Protein AF-A0A7J2I4V9-F1 (afdb_monomer)

Radius of gyration: 21.45 Å; Cα contacts (8 Å, |Δi|>4): 112; chains: 1; bounding box: 43×49×50 Å

Secondary structure (DSSP, 8-state):
---HHHHHHHHHHHHHHHHHHHHH-HHHHHHHHHHTTTSGGG-SSGGG---TTS--PPPEEEEEBTEEEETT--EEE-SSTTTTTTTT-BT-HHHHHHHHHHHHTTTT--SS--TTHHHHHHHHHHHHT-S-----SSHHHHH-

pLDDT: mean 93.06, std 8.51, range [48.34, 98.5]

Mean predicted aligned error: 4.99 Å

Nearest PDB structures (foldseek):
  3k28-assembly2_D  TM=9.339E-01  e=4.693E-08  Bacillus anthracis str. 'Ames Ancestor'
  3k28-assembly1_A  TM=9.294E-01  e=1.257E-07  Bacillus anthracis str.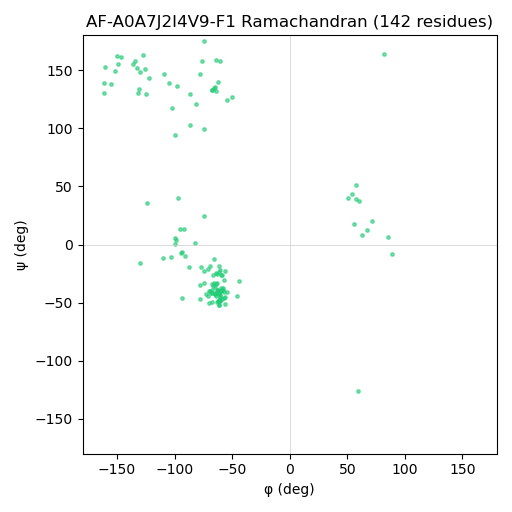 'Ames Ancestor'
  5i92-assembly3_F  TM=9.385E-01  e=4.098E-07  Pseudomonas aeruginosa PAO1
  3bs8-assembly1_A-2  TM=9.016E-01  e=3.366E-07  Bacillus subtilis
  6kfu-assembly1_A  TM=8.464E-01  e=3.351E-06  Bacillus subtilis

Sequence (144 aa):
MVGETFFEKLKTIEFEELKTFMERTKRSFEVHQKACKVSPMGVNSSIRFLPPHMLYPLYIDRAKGSRIWDADGNEYIDYQLGFGVLMAGHNHPKLVQALKERLDRGGMTYGADPADAYEVAEELAKRFRLDMVRMQLTGSEATW

Foldseek 3Di:
DCDPVVVVVVVVVLVVVLVVCCVQQVVQVVQQVVLVVPDPSSDPDPVQRDPVSNPGGFAWDDFDFQWTATPSRDIDRHPCCVVCPNVRTDPNPVVVVVVVVCVVVVNPDDVDDDPCPVVVFVVVCVVVVHPGDDDDPDPVVVVD

Solvent-accessible surface area (backbone atoms only — not comparable to full-atom values): 8751 Å² total; per-residue (Å²): 131,89,50,75,70,55,61,51,50,50,52,52,51,50,52,54,50,51,50,52,48,54,74,64,34,54,49,19,51,56,50,39,62,55,31,49,76,80,30,74,89,36,43,96,44,78,90,62,54,56,60,86,91,46,84,69,53,87,39,74,68,51,64,47,45,59,33,36,23,34,61,57,65,54,78,43,78,53,83,58,32,77,82,61,75,35,76,79,27,36,76,35,66,71,58,53,49,55,50,49,60,39,48,79,70,58,59,84,68,76,96,59,85,61,94,67,55,60,60,61,39,52,54,48,17,64,75,70,72,42,98,71,70,80,90,64,96,45,76,66,64,69,77,102

Structure (mmCIF, N/CA/C/O backbone):
data_AF-A0A7J2I4V9-F1
#
_entry.id   AF-A0A7J2I4V9-F1
#
loop_
_atom_site.group_PDB
_atom_site.id
_atom_site.type_symbol
_atom_site.label_atom_id
_atom_site.label_alt_id
_atom_site.label_comp_id
_atom_site.label_asym_id
_atom_site.label_entity_id
_atom_site.label_seq_id
_atom_site.pdbx_PDB_ins_code
_atom_site.Cartn_x
_atom_site.Cartn_y
_atom_site.Cartn_z
_atom_site.occupancy
_atom_site.B_iso_or_equiv
_atom_site.auth_seq_id
_atom_site.auth_comp_id
_atom_site.auth_asym_id
_atom_site.auth_atom_id
_atom_site.pdbx_PDB_model_num
ATOM 1 N N . MET A 1 1 ? -6.287 34.031 26.803 1.00 48.34 1 MET A N 1
ATOM 2 C CA . MET A 1 1 ? -6.712 32.901 27.654 1.00 48.34 1 MET A CA 1
ATOM 3 C C . MET A 1 1 ? -7.596 31.993 26.823 1.00 48.34 1 MET A C 1
ATOM 5 O O . MET A 1 1 ? -8.753 32.326 26.606 1.00 48.34 1 MET A O 1
ATOM 9 N N . VAL A 1 2 ? -7.051 30.896 26.299 1.00 52.53 2 VAL A N 1
ATOM 10 C CA . VAL A 1 2 ? -7.890 29.789 25.825 1.00 52.53 2 VAL A CA 1
ATOM 11 C C . VAL A 1 2 ? -8.373 29.110 27.106 1.00 52.53 2 VAL A C 1
ATOM 13 O O . VAL A 1 2 ? -7.574 28.493 27.801 1.00 52.53 2 VAL A O 1
ATOM 16 N N . GLY A 1 3 ? -9.605 29.417 27.519 1.00 52.44 3 GLY A N 1
ATOM 17 C CA . GLY A 1 3 ? -10.145 29.004 28.817 1.00 52.44 3 GLY A CA 1
ATOM 18 C C . GLY A 1 3 ? -10.259 27.486 28.939 1.00 52.44 3 GLY A C 1
ATOM 19 O O . GLY A 1 3 ? -10.336 26.788 27.927 1.00 52.44 3 GLY A O 1
ATOM 20 N N . GLU A 1 4 ? -10.305 26.994 30.179 1.00 62.25 4 GLU A N 1
ATOM 21 C CA . GLU A 1 4 ? -10.481 25.577 30.550 1.00 62.25 4 GLU A CA 1
ATOM 22 C C . GLU A 1 4 ? -11.575 24.868 29.717 1.00 62.25 4 GLU A C 1
ATOM 24 O O . GLU A 1 4 ? -11.412 23.717 29.317 1.00 62.25 4 GLU A O 1
ATOM 29 N N . THR A 1 5 ? -12.600 25.613 29.294 1.00 83.88 5 THR A N 1
ATOM 30 C CA . THR A 1 5 ? -13.720 25.160 28.456 1.00 83.88 5 THR A CA 1
ATOM 31 C C . THR A 1 5 ? -13.356 24.695 27.038 1.00 83.88 5 THR A C 1
ATOM 33 O O . THR A 1 5 ? -14.114 23.931 26.442 1.00 83.88 5 THR A O 1
ATOM 36 N N . PHE A 1 6 ? -12.240 25.136 26.446 1.00 88.81 6 PHE A N 1
ATOM 37 C CA . PHE A 1 6 ? -11.817 24.674 25.114 1.00 88.81 6 PHE A CA 1
ATOM 38 C C . PHE A 1 6 ? -11.180 23.284 25.177 1.00 88.81 6 PHE A C 1
ATOM 40 O O . PHE A 1 6 ? -11.534 22.406 24.394 1.00 88.81 6 PHE A O 1
ATOM 47 N N . PHE A 1 7 ? -10.272 23.070 26.131 1.00 89.06 7 PHE A N 1
ATOM 48 C CA . PHE A 1 7 ? -9.607 21.778 26.303 1.00 89.06 7 PHE A CA 1
ATOM 49 C C . PHE A 1 7 ? -10.578 20.693 26.771 1.00 89.06 7 PHE A C 1
ATOM 51 O O . PHE A 1 7 ? -10.453 19.547 26.352 1.00 89.06 7 PHE A O 1
ATOM 58 N N . GLU A 1 8 ? -11.569 21.046 27.589 1.00 90.94 8 GLU A N 1
ATOM 59 C CA . GLU A 1 8 ? -12.660 20.134 27.946 1.00 90.94 8 GLU A CA 1
ATOM 60 C C . GLU A 1 8 ? -13.459 19.697 26.715 1.00 90.94 8 GLU A C 1
ATOM 62 O O . GLU A 1 8 ? -13.669 18.502 26.522 1.00 90.94 8 GLU A O 1
ATOM 67 N N . LYS A 1 9 ? -13.820 20.632 25.824 1.00 92.81 9 LYS A N 1
ATOM 68 C CA . LYS A 1 9 ? -14.504 20.300 24.563 1.00 92.81 9 LYS A CA 1
ATOM 69 C C . LYS A 1 9 ? -13.665 19.393 23.666 1.00 92.81 9 LYS A C 1
ATOM 71 O O . LYS A 1 9 ? -14.214 18.458 23.093 1.00 92.81 9 LYS A O 1
ATOM 76 N N . LEU A 1 10 ? -12.357 19.642 23.559 1.00 92.50 10 LEU A N 1
ATOM 77 C CA . LEU A 1 10 ? -11.459 18.779 22.784 1.00 92.50 10 LEU A CA 1
ATOM 78 C C . LEU A 1 10 ? -11.435 17.348 23.326 1.00 92.50 10 LEU A C 1
ATOM 80 O O . LEU A 1 10 ? -11.536 16.414 22.540 1.00 92.50 10 LEU A O 1
ATOM 84 N N . LYS A 1 11 ? -11.362 17.175 24.651 1.00 89.88 11 LYS A N 1
ATOM 85 C CA . LYS A 1 11 ? -11.395 15.846 25.282 1.00 89.88 11 LYS A CA 1
ATOM 86 C C . LYS A 1 11 ? -12.716 15.124 25.036 1.00 89.88 11 LYS A C 1
ATOM 88 O O . LYS A 1 11 ? -12.709 13.920 24.803 1.00 89.88 11 LYS A O 1
ATOM 93 N N . THR A 1 12 ? -13.838 15.843 25.076 1.00 92.88 12 THR A N 1
ATOM 94 C CA . THR A 1 12 ? -15.150 15.262 24.758 1.00 92.88 12 THR A CA 1
ATOM 95 C C . THR A 1 12 ? -15.193 14.764 23.317 1.00 92.88 12 THR A C 1
ATOM 97 O O . THR A 1 12 ? -15.562 13.617 23.093 1.00 92.88 12 THR A O 1
ATOM 100 N N . ILE A 1 13 ? -14.751 15.585 22.358 1.00 93.56 13 ILE A N 1
ATOM 101 C CA . ILE A 1 13 ? -14.697 15.197 20.941 1.00 93.56 13 ILE A CA 1
ATOM 102 C C . ILE A 1 13 ? -13.771 13.993 20.751 1.00 93.56 13 ILE A C 1
ATOM 104 O O . ILE A 1 13 ? -14.162 13.017 20.124 1.00 93.56 13 ILE A O 1
ATOM 108 N N . GLU A 1 14 ? -12.566 14.021 21.325 1.00 90.69 14 GLU A N 1
ATOM 109 C CA . GLU A 1 14 ? -11.623 12.900 21.247 1.00 90.69 14 GLU A CA 1
ATOM 110 C C . GLU A 1 14 ? -12.253 11.602 21.770 1.00 90.69 14 GLU A C 1
ATOM 112 O O . GLU A 1 14 ? -12.160 10.564 21.119 1.00 90.69 14 GLU A O 1
ATOM 117 N N . PHE A 1 15 ? -12.949 11.656 22.907 1.00 91.38 15 PHE A N 1
ATOM 118 C CA . PHE A 1 15 ? -13.627 10.495 23.474 1.00 91.38 15 PHE A CA 1
ATOM 119 C C . PHE A 1 15 ? -14.755 9.963 22.572 1.00 91.38 15 PHE A C 1
ATOM 121 O O . PHE A 1 15 ? -14.866 8.750 22.376 1.00 91.38 15 PHE A O 1
ATOM 128 N N . GLU A 1 16 ? -15.584 10.846 22.013 1.00 94.25 16 GLU A N 1
ATOM 129 C CA . GLU A 1 16 ? -16.677 10.477 21.102 1.00 94.25 16 GLU A CA 1
ATOM 130 C C . GLU A 1 16 ? -16.159 9.869 19.789 1.00 94.25 16 GLU A C 1
ATOM 132 O O . GLU A 1 16 ? -16.673 8.841 19.330 1.00 94.25 16 GLU A O 1
ATOM 137 N N . GLU A 1 17 ? -15.097 10.443 19.221 1.00 93.62 17 GLU A N 1
ATOM 138 C CA . GLU A 1 17 ? -14.444 9.933 18.014 1.00 93.62 17 GLU A CA 1
ATOM 139 C C . GLU A 1 17 ? -13.748 8.593 18.274 1.00 93.62 17 GLU A C 1
ATOM 141 O O . GLU A 1 17 ? -13.899 7.659 17.487 1.00 93.62 17 GLU A O 1
ATOM 146 N N . LEU A 1 18 ? -13.056 8.437 19.411 1.00 92.12 18 LEU A N 1
ATOM 147 C CA . LEU A 1 18 ? -12.446 7.163 19.804 1.00 92.12 18 LEU A CA 1
ATOM 148 C C . LEU A 1 18 ? -13.497 6.071 20.003 1.00 92.12 18 LEU A C 1
ATOM 150 O O . LEU A 1 18 ? -13.299 4.937 19.563 1.00 92.12 18 LEU A O 1
ATOM 154 N N . LYS A 1 19 ? -14.635 6.396 20.619 1.00 93.94 19 LYS A N 1
ATOM 155 C CA . LYS A 1 19 ? -15.747 5.452 20.761 1.00 93.94 19 LYS A CA 1
ATOM 156 C C . LYS A 1 19 ? -16.281 5.025 19.392 1.00 93.94 19 LYS A C 1
ATOM 158 O O . LYS A 1 19 ? -16.418 3.828 19.139 1.00 93.94 19 LYS A O 1
ATOM 163 N N . THR A 1 20 ? -16.527 5.984 18.501 1.00 95.50 20 THR A N 1
ATOM 164 C CA . THR A 1 20 ? -16.999 5.714 17.135 1.00 95.50 20 THR A CA 1
ATOM 165 C C . THR A 1 20 ? -15.996 4.855 16.366 1.00 95.50 20 THR A C 1
ATOM 167 O O . THR A 1 20 ? -16.374 3.879 15.716 1.00 95.50 20 THR A O 1
ATOM 170 N N . PHE A 1 21 ? -14.704 5.168 16.483 1.00 94.69 21 PHE A N 1
ATOM 171 C CA . PHE A 1 21 ? -13.618 4.377 15.918 1.00 94.69 21 PHE A CA 1
ATOM 172 C C . PHE A 1 21 ? -13.681 2.928 16.410 1.00 94.69 21 PHE A C 1
ATOM 174 O O . PHE A 1 21 ? -13.724 2.011 15.590 1.00 94.69 21 PHE A O 1
ATOM 181 N N . MET A 1 22 ? -13.774 2.709 17.725 1.00 94.31 22 MET A N 1
ATOM 182 C CA . MET A 1 22 ? -13.847 1.366 18.308 1.00 94.31 22 MET A CA 1
ATOM 183 C C . MET A 1 22 ? -15.075 0.569 17.863 1.00 94.31 22 MET A C 1
ATOM 185 O O . MET A 1 22 ? -14.981 -0.635 17.625 1.00 94.31 22 MET A O 1
ATOM 189 N N . GLU A 1 23 ? -16.234 1.217 17.762 1.00 96.56 23 GLU A N 1
ATOM 190 C CA . GLU A 1 23 ? -17.473 0.567 17.332 1.00 96.56 23 GLU A CA 1
ATOM 191 C C . GLU A 1 23 ? -17.410 0.108 15.873 1.00 96.56 23 GLU A C 1
ATOM 193 O O . GLU A 1 23 ? -17.976 -0.935 15.533 1.00 96.56 23 GLU A O 1
ATOM 198 N N . ARG A 1 24 ? -16.698 0.862 15.030 1.00 97.56 24 ARG A N 1
ATOM 199 C CA . ARG A 1 24 ? -16.570 0.598 13.595 1.00 97.56 24 ARG A CA 1
ATOM 200 C C . ARG A 1 24 ? -15.432 -0.352 13.234 1.00 97.56 24 ARG A C 1
ATOM 202 O O . ARG A 1 24 ? -15.469 -0.888 12.134 1.00 97.56 24 ARG A O 1
ATOM 209 N N . THR A 1 25 ? -14.442 -0.548 14.109 1.00 97.44 25 THR A N 1
ATOM 210 C CA . THR A 1 25 ? -13.163 -1.207 13.762 1.00 97.44 25 THR A CA 1
ATOM 211 C C . THR A 1 25 ? -12.835 -2.419 14.653 1.00 97.44 25 THR A C 1
ATOM 213 O O . THR A 1 25 ? -11.685 -2.706 14.999 1.00 97.44 25 THR A O 1
ATOM 216 N N . LYS A 1 26 ? -13.872 -3.167 15.049 1.00 97.56 26 LYS A N 1
ATOM 217 C CA . LYS A 1 26 ? -13.783 -4.303 15.985 1.00 97.56 26 LYS A CA 1
ATOM 218 C C . LYS A 1 26 ? -12.834 -5.396 15.497 1.00 97.56 26 LYS A C 1
ATOM 220 O O . LYS A 1 26 ? -12.089 -5.972 16.289 1.00 97.56 26 LYS A O 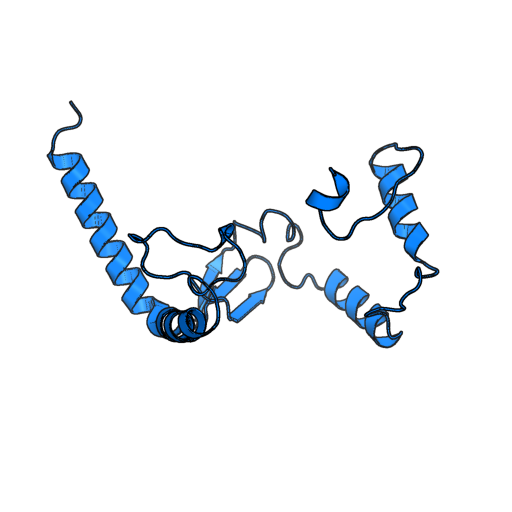1
ATOM 225 N N . ARG A 1 27 ? -12.829 -5.685 14.198 1.00 98.12 27 ARG A N 1
ATOM 226 C CA . ARG A 1 27 ? -11.940 -6.675 13.599 1.00 98.12 27 ARG A CA 1
ATOM 227 C C . ARG A 1 27 ? -10.500 -6.187 13.600 1.00 98.12 27 ARG A C 1
ATOM 229 O O . ARG A 1 27 ? -9.611 -6.976 13.918 1.00 98.12 27 ARG A O 1
ATOM 236 N N . SER A 1 28 ? -10.261 -4.909 13.319 1.00 96.94 28 SER A N 1
ATOM 237 C CA . SER A 1 28 ? -8.930 -4.309 13.468 1.00 96.94 28 SER A CA 1
ATOM 238 C C . SER A 1 28 ? -8.396 -4.468 14.898 1.00 96.94 28 SER A C 1
ATOM 240 O O . SER A 1 28 ? -7.243 -4.863 15.072 1.00 96.94 28 SER A O 1
ATOM 242 N N . PHE A 1 29 ? -9.240 -4.293 15.922 1.00 95.94 29 PHE A N 1
ATOM 243 C CA . PHE A 1 29 ? -8.860 -4.558 17.316 1.00 95.94 29 PHE A CA 1
ATOM 244 C C . PHE A 1 29 ? -8.461 -6.020 17.564 1.00 95.94 29 PHE A C 1
ATOM 246 O O . PHE A 1 29 ? -7.408 -6.294 18.142 1.00 95.94 29 PHE A O 1
ATOM 253 N N . GLU A 1 30 ? -9.269 -6.978 17.103 1.00 97.31 30 GLU A N 1
ATOM 254 C CA . GLU A 1 30 ? -8.961 -8.408 17.245 1.00 97.31 30 GLU A CA 1
ATOM 255 C C . GLU A 1 30 ? -7.644 -8.790 16.557 1.00 97.31 30 GLU A C 1
ATOM 257 O O . GLU A 1 30 ? -6.867 -9.598 17.079 1.00 97.31 30 GLU A O 1
ATOM 262 N N . VAL A 1 31 ? -7.389 -8.229 15.370 1.00 97.31 31 VAL A N 1
ATOM 263 C CA . VAL A 1 31 ? -6.133 -8.433 14.641 1.00 97.31 31 VAL A CA 1
ATOM 264 C C . VAL A 1 31 ? -4.973 -7.824 15.422 1.00 97.31 31 VAL A C 1
ATOM 266 O O . VAL A 1 31 ? -3.957 -8.498 15.589 1.00 97.31 31 VAL A O 1
ATOM 269 N N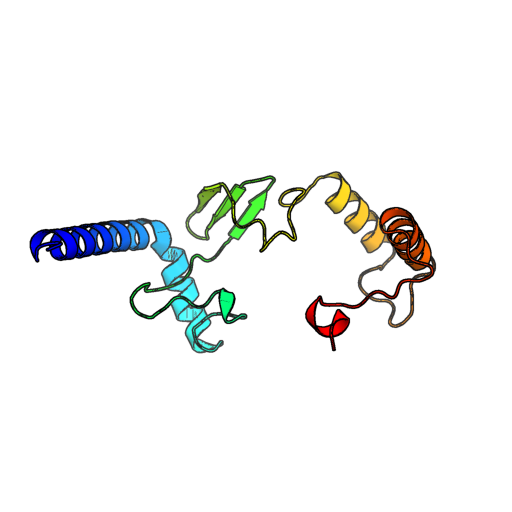 . HIS A 1 32 ? -5.138 -6.623 15.982 1.00 96.00 32 HIS A N 1
ATOM 270 C CA . HIS A 1 32 ? -4.116 -5.981 16.805 1.00 96.00 32 HIS A CA 1
ATOM 271 C C . HIS A 1 32 ? -3.729 -6.828 18.019 1.00 96.00 32 HIS A C 1
ATOM 273 O O . HIS A 1 32 ? -2.548 -7.078 18.257 1.00 96.00 32 HIS A O 1
ATOM 279 N N . GLN A 1 33 ? -4.716 -7.359 18.747 1.00 95.81 33 GLN A N 1
ATOM 280 C CA . GLN A 1 33 ? -4.468 -8.232 19.896 1.00 95.81 33 GLN A CA 1
ATOM 281 C C . GLN A 1 33 ? -3.678 -9.488 19.520 1.00 95.81 33 GLN A C 1
ATOM 283 O O . GLN A 1 33 ? -2.840 -9.950 20.294 1.00 95.81 33 GLN A O 1
ATOM 288 N N . LYS A 1 34 ? -3.938 -10.060 18.340 1.00 97.56 34 LYS A N 1
ATOM 289 C CA . LYS A 1 34 ? -3.168 -11.201 17.826 1.00 97.56 34 LYS A CA 1
ATOM 290 C C . LYS A 1 34 ? -1.762 -10.774 17.415 1.00 97.56 34 LYS A C 1
ATOM 292 O O . LYS A 1 34 ? -0.807 -11.456 17.773 1.00 97.56 34 LYS A O 1
ATOM 297 N N . ALA A 1 35 ? -1.630 -9.646 16.722 1.00 96.56 35 ALA A N 1
ATOM 298 C CA . ALA A 1 35 ? -0.351 -9.116 16.267 1.00 96.56 35 ALA A CA 1
ATOM 299 C C . ALA A 1 35 ? 0.583 -8.792 17.442 1.00 96.56 35 ALA A C 1
ATOM 301 O O . ALA A 1 35 ? 1.750 -9.164 17.402 1.00 96.56 35 ALA A O 1
ATOM 302 N N . CYS A 1 36 ? 0.073 -8.200 18.526 1.00 95.31 36 CYS A N 1
ATOM 303 C CA . CYS A 1 36 ? 0.852 -7.890 19.730 1.00 95.31 36 CYS A CA 1
ATOM 304 C C . CYS A 1 36 ? 1.447 -9.122 20.431 1.00 95.31 36 CYS A C 1
ATOM 306 O O . CYS A 1 36 ? 2.389 -8.979 21.204 1.00 95.31 36 CYS A O 1
ATOM 308 N N . LYS A 1 37 ? 0.937 -10.333 20.166 1.00 97.56 37 LYS A N 1
ATOM 309 C CA . LYS A 1 37 ? 1.517 -11.577 20.704 1.00 97.56 37 LYS A CA 1
ATOM 310 C C . LYS A 1 37 ? 2.786 -12.011 19.970 1.00 97.56 37 LYS A C 1
ATOM 312 O O . LYS A 1 37 ? 3.522 -12.834 20.501 1.00 97.56 37 LYS A O 1
ATOM 317 N N . VAL A 1 38 ? 3.007 -11.515 18.752 1.00 97.44 38 VAL A N 1
ATOM 318 C CA . VAL A 1 38 ? 4.070 -11.997 17.851 1.00 97.44 38 VAL A CA 1
ATOM 319 C C . VAL A 1 38 ? 4.942 -10.886 17.265 1.00 97.44 38 VAL A C 1
ATOM 321 O O . VAL A 1 38 ? 6.026 -11.169 16.773 1.00 97.44 38 VAL A O 1
ATOM 324 N N . SER A 1 39 ? 4.499 -9.630 17.330 1.00 95.12 39 SER A N 1
ATOM 325 C CA . SER A 1 39 ? 5.226 -8.455 16.856 1.00 95.12 39 SER A CA 1
ATOM 326 C C . SER A 1 39 ? 5.220 -7.378 17.939 1.00 95.12 39 SER A C 1
ATOM 328 O O . SER A 1 39 ? 4.148 -7.084 18.482 1.00 95.12 39 SER A O 1
ATOM 330 N N . PRO A 1 40 ? 6.367 -6.741 18.239 1.00 92.88 40 PRO A N 1
ATOM 331 C CA . PRO A 1 40 ? 6.415 -5.595 19.137 1.00 92.88 40 PRO A CA 1
ATOM 332 C C . PRO A 1 40 ? 5.383 -4.541 18.735 1.00 92.88 40 PRO A C 1
ATOM 334 O O . PRO A 1 40 ? 5.311 -4.136 17.574 1.00 92.88 40 PRO A O 1
ATOM 337 N N . MET A 1 41 ? 4.550 -4.136 19.698 1.00 91.81 41 MET A N 1
ATOM 338 C CA . MET A 1 41 ? 3.495 -3.130 19.508 1.00 91.81 41 MET A CA 1
ATOM 339 C C . MET A 1 41 ? 2.500 -3.469 18.376 1.00 91.81 41 MET A C 1
ATOM 341 O O . MET A 1 41 ? 1.811 -2.586 17.874 1.00 91.81 41 MET A O 1
ATOM 345 N N . GLY A 1 42 ? 2.436 -4.733 17.936 1.00 93.56 42 GLY A N 1
ATOM 346 C CA . GLY A 1 42 ? 1.504 -5.209 16.913 1.00 93.56 42 GLY A CA 1
ATOM 347 C C . GLY A 1 42 ? 1.734 -4.662 15.499 1.00 93.56 42 GLY A C 1
ATOM 348 O O . GLY A 1 42 ? 0.863 -4.832 14.644 1.00 93.56 42 GLY A O 1
ATOM 349 N N . VAL A 1 43 ? 2.876 -4.019 15.226 1.00 94.12 43 VAL A N 1
ATOM 350 C CA . VAL A 1 43 ? 3.173 -3.374 13.934 1.00 94.12 43 VAL A CA 1
ATOM 351 C C . VAL A 1 43 ? 4.559 -3.740 13.403 1.00 94.12 43 VAL A C 1
ATOM 353 O O . VAL A 1 43 ? 5.481 -3.996 14.166 1.00 94.12 43 VAL A O 1
ATOM 356 N N . ASN A 1 44 ? 4.713 -3.712 12.073 1.00 92.62 44 ASN A N 1
ATOM 357 C CA . ASN A 1 44 ? 5.970 -4.033 11.370 1.00 92.62 44 ASN A CA 1
ATOM 358 C C . ASN A 1 44 ? 6.777 -2.790 10.944 1.00 92.62 44 ASN A C 1
ATOM 360 O O . ASN A 1 44 ? 7.731 -2.883 10.180 1.00 92.62 44 ASN A O 1
ATOM 364 N N . SER A 1 45 ? 6.342 -1.596 11.346 1.00 90.94 45 SER A N 1
ATOM 365 C CA . SER A 1 45 ? 7.067 -0.343 11.131 1.00 90.94 45 SER A CA 1
ATOM 366 C C . SER A 1 45 ? 6.634 0.657 12.191 1.00 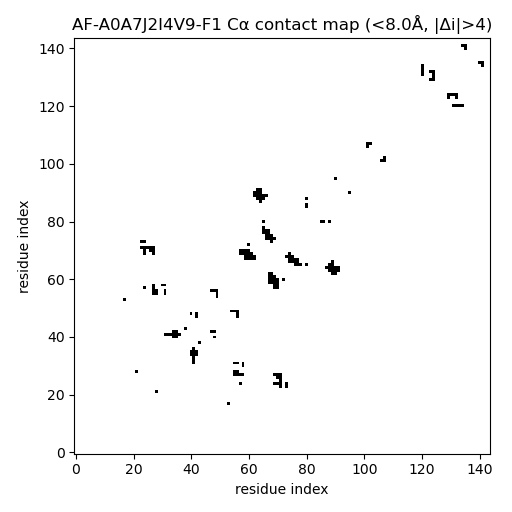90.94 45 SER A C 1
ATOM 368 O O . SER A 1 45 ? 5.438 0.777 12.463 1.00 90.94 45 SER A O 1
ATOM 370 N N . SER A 1 46 ? 7.591 1.396 12.747 1.00 88.56 46 SER A N 1
ATOM 371 C CA . SER A 1 46 ? 7.340 2.429 13.754 1.00 88.56 46 SER A CA 1
ATOM 372 C C . SER A 1 46 ? 6.406 3.531 13.256 1.00 88.56 46 SER A C 1
ATOM 374 O O . SER A 1 46 ? 5.681 4.106 14.053 1.00 88.56 46 SER A O 1
ATOM 376 N N . ILE A 1 47 ? 6.333 3.783 11.945 1.00 88.25 47 ILE A N 1
ATOM 377 C CA . ILE A 1 47 ? 5.416 4.789 11.388 1.00 88.25 47 ILE A CA 1
ATOM 378 C C . ILE A 1 47 ? 3.938 4.387 11.486 1.00 88.25 47 ILE A C 1
ATOM 380 O O . ILE A 1 47 ? 3.057 5.227 11.351 1.00 88.25 47 ILE A O 1
ATOM 384 N N . ARG A 1 48 ? 3.660 3.091 11.684 1.00 90.88 48 ARG A N 1
ATOM 385 C CA . ARG A 1 48 ? 2.303 2.560 11.887 1.00 90.88 48 ARG A CA 1
ATOM 386 C C . ARG A 1 48 ? 1.948 2.439 13.364 1.00 90.88 48 ARG A C 1
ATOM 388 O O . ARG A 1 48 ? 0.818 2.080 13.683 1.00 90.88 48 ARG A O 1
ATOM 395 N N . PHE A 1 49 ? 2.911 2.677 14.252 1.00 87.88 49 PHE A N 1
ATOM 396 C CA . PHE A 1 49 ? 2.642 2.718 15.676 1.00 87.88 49 PHE A CA 1
ATOM 397 C C . PHE A 1 49 ? 1.772 3.936 15.982 1.00 87.88 49 PHE A C 1
ATOM 399 O O . PHE A 1 49 ? 2.060 5.044 15.529 1.00 87.88 49 PHE A O 1
ATOM 406 N N . LEU A 1 50 ? 0.723 3.716 16.766 1.00 82.69 50 LEU A N 1
ATOM 407 C CA . LEU A 1 50 ? -0.102 4.784 17.299 1.00 82.69 50 LEU A CA 1
ATOM 408 C C . LEU A 1 50 ? 0.219 4.988 18.780 1.00 82.69 50 LEU A C 1
ATOM 410 O O . LEU A 1 50 ? 0.419 4.010 19.501 1.00 82.69 50 LEU A O 1
ATOM 414 N N . PRO A 1 51 ? 0.290 6.245 19.244 1.00 74.44 51 PRO A N 1
ATOM 415 C CA . PRO A 1 51 ? 0.563 6.539 20.642 1.00 74.44 51 PRO A CA 1
ATOM 416 C C . PRO A 1 51 ? -0.525 5.944 21.554 1.00 74.44 51 PRO A C 1
ATOM 418 O O . PRO A 1 51 ? -1.653 5.771 21.107 1.00 74.44 51 PRO A O 1
ATOM 421 N N . PRO A 1 52 ? -0.250 5.702 22.850 1.00 69.12 52 PRO A N 1
ATOM 422 C CA . PRO A 1 52 ? -1.157 4.956 23.735 1.00 69.12 52 PRO A CA 1
ATOM 423 C C . PRO A 1 52 ? -2.589 5.501 23.870 1.00 69.12 52 PRO A C 1
ATOM 425 O O . PRO A 1 52 ? -3.486 4.750 24.238 1.00 69.12 52 PRO A O 1
ATOM 428 N N . HIS A 1 53 ? -2.813 6.793 23.595 1.00 69.44 53 HIS A N 1
ATOM 429 C CA . HIS A 1 53 ? -4.153 7.395 23.591 1.00 69.44 53 HIS A CA 1
ATOM 430 C C . HIS A 1 53 ? -4.984 6.990 22.358 1.00 69.44 53 HIS A C 1
ATOM 432 O O . HIS A 1 53 ? -6.208 6.978 22.414 1.00 69.44 53 HIS A O 1
ATOM 438 N N . MET A 1 54 ? -4.328 6.585 21.268 1.00 66.56 54 MET A N 1
ATOM 439 C CA . MET A 1 54 ? -4.932 5.989 20.081 1.00 66.56 54 MET A CA 1
ATOM 440 C C . MET A 1 54 ? -4.769 4.464 20.155 1.00 66.56 54 MET A C 1
ATOM 442 O O . MET A 1 54 ? -3.744 3.901 19.782 1.00 66.56 54 MET A O 1
ATOM 446 N N . LEU A 1 55 ? -5.798 3.806 20.688 1.00 83.62 55 LEU A N 1
ATOM 447 C CA . LEU A 1 55 ? -5.797 2.424 21.189 1.00 83.62 55 LEU A CA 1
ATOM 448 C C . LEU A 1 55 ? -5.128 1.367 20.282 1.00 83.62 55 LEU A C 1
ATOM 450 O O . LEU A 1 55 ? -4.424 0.500 20.794 1.00 83.62 55 LEU A O 1
ATOM 454 N N . TYR A 1 56 ? -5.391 1.390 18.970 1.00 92.19 56 TYR A N 1
ATOM 455 C CA . TYR A 1 56 ? -4.853 0.441 17.984 1.00 92.19 56 TYR A CA 1
ATOM 456 C C . TYR A 1 56 ? -4.936 1.006 16.553 1.00 92.19 56 TYR A C 1
ATOM 458 O O . TYR A 1 56 ? -5.819 1.821 16.276 1.00 92.19 56 TYR A O 1
ATOM 466 N N . PRO A 1 57 ? -4.050 0.593 15.622 1.00 93.62 57 PRO A N 1
ATOM 467 C CA . PRO A 1 57 ? -4.101 1.028 14.227 1.00 93.62 57 PRO A CA 1
ATOM 468 C C . PRO A 1 57 ? -5.203 0.321 13.427 1.00 93.62 57 PRO A C 1
ATOM 470 O O . PRO A 1 57 ? -5.614 -0.793 13.753 1.00 93.62 57 PRO A O 1
ATOM 473 N N . LEU A 1 58 ? -5.625 0.944 12.322 1.00 94.25 58 LEU A N 1
ATOM 474 C CA . LEU A 1 58 ? -6.427 0.270 11.300 1.00 94.25 58 LEU A CA 1
ATOM 475 C C . LEU A 1 58 ? -5.609 -0.842 10.639 1.00 94.25 58 LEU A C 1
ATOM 477 O O . LEU A 1 58 ? -4.460 -0.631 10.239 1.00 94.25 58 LEU A O 1
ATOM 481 N N . TYR A 1 59 ? -6.228 -2.006 10.461 1.00 96.06 59 TYR A N 1
ATOM 482 C CA . TYR A 1 59 ? -5.668 -3.083 9.652 1.00 96.06 59 TYR A CA 1
ATOM 483 C C . TYR A 1 59 ? -6.378 -3.089 8.304 1.00 96.06 59 TYR A C 1
ATOM 485 O O . TYR A 1 59 ? -7.588 -3.274 8.243 1.00 96.06 59 TYR A O 1
ATOM 493 N N . ILE A 1 60 ? -5.630 -2.852 7.227 1.00 96.94 60 ILE A N 1
ATOM 494 C CA . ILE A 1 60 ? -6.170 -2.743 5.867 1.00 96.94 60 ILE A CA 1
ATOM 495 C C . ILE A 1 60 ? -6.259 -4.128 5.225 1.00 96.94 60 ILE A C 1
ATOM 497 O O . ILE A 1 60 ? -5.276 -4.867 5.231 1.00 96.94 60 ILE A O 1
ATOM 501 N N . ASP A 1 61 ? -7.422 -4.459 4.664 1.00 98.12 61 ASP A N 1
ATOM 502 C CA . ASP A 1 61 ? -7.682 -5.731 3.978 1.00 98.12 61 ASP A CA 1
ATOM 503 C C . ASP A 1 61 ? -7.435 -5.622 2.469 1.00 98.12 61 ASP A C 1
ATOM 505 O O . ASP A 1 61 ? -6.763 -6.458 1.865 1.00 98.12 61 ASP A O 1
ATOM 509 N N . ARG A 1 62 ? -7.937 -4.553 1.839 1.00 97.69 62 ARG A N 1
ATOM 510 C CA . ARG A 1 62 ? -7.835 -4.378 0.383 1.00 97.69 62 ARG A CA 1
ATOM 511 C C . ARG A 1 62 ? -7.784 -2.920 -0.043 1.00 97.69 62 ARG A C 1
ATOM 513 O O . ARG A 1 62 ? -8.187 -2.023 0.692 1.00 97.69 62 ARG A O 1
ATOM 520 N N . ALA A 1 63 ? -7.337 -2.689 -1.276 1.00 97.69 63 ALA A N 1
ATOM 521 C CA . ALA A 1 63 ? -7.226 -1.358 -1.861 1.00 97.69 63 ALA A CA 1
ATOM 522 C C . ALA A 1 63 ? -7.375 -1.366 -3.392 1.00 97.69 63 ALA A C 1
ATOM 524 O O . ALA A 1 63 ? -7.030 -2.344 -4.065 1.00 97.69 63 ALA A O 1
ATOM 525 N N . LYS A 1 64 ? -7.902 -0.274 -3.957 1.00 97.00 64 LYS A N 1
ATOM 526 C CA . LYS A 1 64 ? -8.084 -0.085 -5.405 1.00 97.00 64 LYS A CA 1
ATOM 527 C C . LYS A 1 64 ? -8.258 1.395 -5.739 1.00 97.00 64 LYS A C 1
ATOM 529 O O . LYS A 1 64 ? -9.117 2.066 -5.172 1.00 97.00 64 LYS A O 1
ATOM 534 N N . GLY A 1 65 ? -7.500 1.883 -6.718 1.00 96.44 65 GLY A N 1
ATOM 535 C CA . GLY A 1 65 ? -7.517 3.292 -7.102 1.00 96.44 65 GLY A CA 1
ATOM 536 C C . GLY A 1 65 ? -7.124 4.175 -5.919 1.00 96.44 65 GLY A C 1
ATOM 537 O O . GLY A 1 65 ? -6.092 3.951 -5.298 1.00 96.44 65 GLY A O 1
ATOM 538 N N . SER A 1 66 ? -7.959 5.150 -5.578 1.00 96.88 66 SER A N 1
ATOM 539 C CA . SER A 1 66 ? -7.754 6.051 -4.435 1.00 96.88 66 SER A CA 1
ATOM 540 C C . SER A 1 66 ? -8.413 5.572 -3.137 1.00 96.88 66 SER A C 1
ATOM 542 O O . SER A 1 66 ? -8.587 6.366 -2.217 1.00 96.88 66 SER A O 1
ATOM 544 N N . ARG A 1 67 ? -8.853 4.310 -3.062 1.00 97.94 67 ARG A N 1
ATOM 545 C CA . ARG A 1 67 ? -9.648 3.800 -1.939 1.00 97.94 67 ARG A CA 1
ATOM 546 C C . ARG A 1 67 ? -8.988 2.611 -1.261 1.00 97.94 67 ARG A C 1
ATOM 548 O O . ARG A 1 67 ? -8.411 1.748 -1.931 1.00 97.94 67 ARG A O 1
ATOM 555 N N . ILE A 1 68 ? -9.137 2.561 0.057 1.00 98.19 68 ILE A N 1
ATOM 556 C CA . ILE A 1 68 ? -8.723 1.453 0.921 1.00 98.19 68 ILE A CA 1
ATOM 557 C C . ILE A 1 68 ? -9.918 0.982 1.746 1.00 98.19 68 ILE A C 1
ATOM 559 O O . ILE A 1 68 ? -10.818 1.767 2.047 1.00 98.19 68 ILE A O 1
ATOM 563 N N . TRP A 1 69 ? -9.916 -0.298 2.101 1.00 98.50 69 TRP A N 1
ATOM 564 C CA . TRP A 1 69 ? -10.900 -0.896 2.989 1.00 98.50 69 TRP A CA 1
ATOM 565 C C . TRP A 1 69 ? -10.188 -1.579 4.146 1.00 98.50 69 TRP A C 1
ATOM 567 O O . TRP A 1 69 ? -9.247 -2.348 3.924 1.00 98.50 69 TRP A O 1
ATOM 577 N N . ASP A 1 70 ? -10.619 -1.283 5.368 1.00 98.12 70 ASP A N 1
ATOM 578 C CA . ASP A 1 70 ? -10.105 -1.964 6.554 1.00 98.12 70 ASP A CA 1
ATOM 579 C C . ASP A 1 70 ? -10.652 -3.399 6.680 1.00 98.12 70 ASP A C 1
ATOM 581 O O . ASP A 1 70 ? -11.490 -3.848 5.894 1.00 98.12 70 ASP A O 1
ATOM 585 N N . ALA A 1 71 ? -10.164 -4.130 7.679 1.00 98.25 71 ALA A N 1
ATOM 586 C CA . ALA A 1 71 ? -10.573 -5.497 7.988 1.00 98.25 71 ALA A CA 1
ATOM 587 C C . ALA A 1 71 ? -12.038 -5.619 8.447 1.00 98.25 71 ALA A C 1
ATOM 589 O O . ALA A 1 71 ? -12.566 -6.729 8.521 1.00 98.25 71 ALA A O 1
ATOM 590 N N . ASP A 1 72 ? -12.683 -4.496 8.758 1.00 98.50 72 ASP A N 1
ATOM 591 C CA . ASP A 1 72 ? -14.097 -4.387 9.106 1.00 98.50 72 ASP A CA 1
ATOM 592 C C . ASP A 1 72 ? -14.967 -4.050 7.876 1.00 98.50 72 ASP A C 1
ATOM 594 O O . ASP A 1 72 ? -16.196 -4.078 7.949 1.00 98.50 72 ASP A O 1
ATOM 598 N N . GLY A 1 73 ? -14.345 -3.769 6.726 1.00 98.31 73 GLY A N 1
ATOM 599 C CA . GLY A 1 73 ? -15.009 -3.397 5.481 1.00 98.31 73 GLY A CA 1
ATOM 600 C C . GLY A 1 73 ? -15.339 -1.908 5.360 1.00 98.31 73 GLY A C 1
ATOM 601 O O . GLY A 1 73 ? -15.988 -1.521 4.384 1.00 98.31 73 GLY A O 1
ATOM 602 N N . ASN A 1 74 ? -14.894 -1.062 6.296 1.00 98.44 74 ASN A N 1
ATOM 603 C CA . ASN A 1 74 ? -15.039 0.386 6.177 1.00 98.44 74 ASN A CA 1
ATOM 604 C C . ASN A 1 74 ? -14.203 0.895 5.007 1.00 98.44 74 ASN A C 1
ATOM 606 O O . ASN A 1 74 ? -13.038 0.540 4.864 1.00 98.44 74 ASN A O 1
ATOM 610 N N . GLU A 1 75 ? -14.796 1.758 4.190 1.00 98.31 75 GLU A N 1
ATOM 611 C CA . GLU A 1 75 ? -14.145 2.354 3.031 1.00 98.31 75 GLU A CA 1
ATOM 612 C C . GLU A 1 75 ? -13.615 3.751 3.342 1.00 98.31 75 GLU A C 1
ATOM 614 O O . GLU A 1 75 ? -14.329 4.588 3.898 1.00 98.31 75 GLU A O 1
ATOM 619 N N . TYR A 1 76 ? -12.396 4.027 2.891 1.00 98.00 76 TYR A N 1
ATOM 620 C CA . TYR A 1 76 ? -11.741 5.318 3.050 1.00 98.00 76 TYR A CA 1
ATOM 621 C C . TYR A 1 76 ? -11.181 5.804 1.716 1.00 98.00 76 TYR A C 1
ATOM 623 O O . TYR A 1 76 ? -10.734 5.008 0.887 1.00 98.00 76 TYR A O 1
ATOM 631 N N . ILE A 1 77 ? -11.163 7.124 1.531 1.00 98.06 77 ILE A N 1
ATOM 632 C CA . ILE A 1 77 ? -10.343 7.760 0.497 1.00 98.06 77 ILE A CA 1
ATOM 633 C C . ILE A 1 77 ? -8.926 7.881 1.062 1.00 98.06 77 ILE A C 1
ATOM 635 O O . ILE A 1 77 ? -8.721 8.508 2.101 1.00 98.06 77 ILE A O 1
ATOM 639 N N . ASP A 1 78 ? -7.960 7.268 0.389 1.00 97.25 78 ASP A N 1
ATOM 640 C CA . ASP A 1 78 ? -6.569 7.239 0.823 1.00 97.25 78 ASP A CA 1
ATOM 641 C C . ASP A 1 78 ? -5.819 8.479 0.331 1.00 97.25 78 ASP A C 1
ATOM 643 O O . ASP A 1 78 ? -5.428 8.578 -0.832 1.00 97.25 78 ASP A O 1
ATOM 647 N N . TYR A 1 79 ? -5.607 9.420 1.247 1.00 95.69 79 TYR A N 1
ATOM 648 C CA . TYR A 1 79 ? -4.759 10.592 1.034 1.00 95.69 79 TYR A CA 1
ATOM 649 C C . TYR A 1 79 ? -3.301 10.371 1.455 1.00 95.69 79 TYR A C 1
ATOM 651 O O . TYR A 1 79 ? -2.450 11.208 1.164 1.00 95.69 79 TYR A O 1
ATOM 659 N N . GLN A 1 80 ? -2.993 9.263 2.131 1.00 93.38 80 GLN A N 1
ATOM 660 C CA . GLN A 1 80 ? -1.632 8.930 2.539 1.00 93.38 80 GLN A CA 1
ATOM 661 C C . GLN A 1 80 ? -0.829 8.364 1.361 1.00 93.38 80 GLN A C 1
ATOM 663 O O . GLN A 1 80 ? 0.379 8.594 1.272 1.00 93.38 80 GLN A O 1
ATOM 668 N N . LEU A 1 81 ? -1.488 7.616 0.465 1.00 93.31 81 LEU A N 1
ATOM 669 C CA . LEU A 1 81 ? -0.926 7.080 -0.782 1.00 93.31 81 LEU A CA 1
ATOM 670 C C . LEU A 1 81 ? 0.402 6.338 -0.569 1.00 93.31 81 LEU A C 1
ATOM 672 O O . LEU A 1 81 ? 1.356 6.494 -1.335 1.00 93.31 81 LEU A O 1
ATOM 676 N N . GLY A 1 82 ? 0.490 5.561 0.514 1.00 90.81 82 GLY A N 1
ATOM 677 C CA . GLY A 1 82 ? 1.712 4.843 0.877 1.00 90.81 82 GLY A CA 1
ATOM 678 C C . GLY A 1 82 ? 2.922 5.766 1.051 1.00 90.81 82 GLY A C 1
ATOM 679 O O . GLY A 1 82 ? 4.011 5.421 0.603 1.00 90.81 82 GLY A O 1
ATOM 680 N N . PHE A 1 83 ? 2.724 6.945 1.649 1.00 91.69 83 PHE A N 1
ATOM 681 C CA . PHE A 1 83 ? 3.747 7.988 1.791 1.00 91.69 83 PHE A CA 1
ATOM 682 C C . PHE A 1 83 ? 4.279 8.492 0.439 1.00 91.69 83 PHE A C 1
ATOM 684 O O . PHE A 1 83 ? 5.466 8.761 0.279 1.00 91.69 83 PHE A O 1
ATOM 691 N N . GLY A 1 84 ? 3.388 8.597 -0.551 1.00 91.88 84 GLY A N 1
ATOM 692 C CA . GLY A 1 84 ? 3.695 9.089 -1.896 1.00 91.88 84 GLY A CA 1
ATOM 693 C C . GLY A 1 84 ? 4.150 8.018 -2.892 1.00 91.88 84 GLY A C 1
ATOM 694 O O . GLY A 1 84 ? 4.223 8.300 -4.085 1.00 91.88 84 GLY A O 1
ATOM 695 N N . VAL A 1 85 ? 4.397 6.777 -2.460 1.00 93.31 85 VAL A N 1
ATOM 696 C CA . VAL A 1 85 ? 4.773 5.676 -3.370 1.00 93.31 85 VAL A CA 1
ATOM 697 C C . VAL A 1 85 ? 3.637 5.345 -4.344 1.00 93.31 85 VAL A C 1
ATOM 699 O O . VAL A 1 85 ? 3.870 5.020 -5.507 1.00 93.31 85 VAL A O 1
ATOM 702 N N . LEU A 1 86 ? 2.388 5.468 -3.896 1.00 95.06 86 LEU A N 1
ATOM 703 C CA . LEU A 1 86 ? 1.201 5.081 -4.656 1.00 95.06 86 LEU A CA 1
ATOM 704 C C . LEU A 1 86 ? 0.558 6.270 -5.375 1.00 95.06 86 LEU A C 1
ATOM 706 O O . LEU A 1 86 ? -0.664 6.363 -5.452 1.00 95.06 86 LEU A O 1
ATOM 710 N N . MET A 1 87 ? 1.366 7.175 -5.940 1.00 93.38 87 MET A N 1
ATOM 711 C CA . MET A 1 87 ? 0.861 8.337 -6.691 1.00 93.38 87 MET A CA 1
ATOM 712 C C . MET A 1 87 ? -0.061 7.961 -7.864 1.00 93.38 87 MET A C 1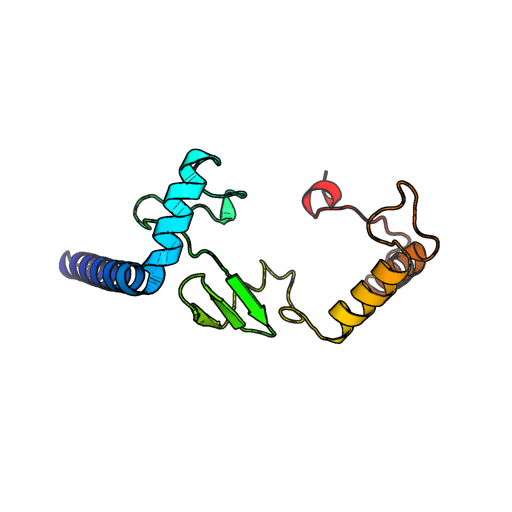
ATOM 714 O O . MET A 1 87 ? -0.976 8.711 -8.188 1.00 93.38 87 MET A O 1
ATOM 718 N N . ALA A 1 88 ? 0.138 6.794 -8.483 1.00 95.25 88 ALA A N 1
ATOM 719 C CA . ALA A 1 88 ? -0.743 6.280 -9.538 1.00 95.25 88 ALA A CA 1
ATOM 720 C C . ALA A 1 88 ? -2.008 5.569 -9.002 1.00 95.25 88 ALA A C 1
ATOM 722 O O . ALA A 1 88 ? -2.810 5.056 -9.786 1.00 95.25 88 ALA A O 1
ATOM 723 N N . GLY A 1 89 ? -2.190 5.521 -7.680 1.00 96.19 89 GLY A N 1
ATOM 724 C CA . GLY A 1 89 ? -3.243 4.777 -6.999 1.00 96.19 89 GLY A CA 1
ATOM 725 C C . GLY A 1 89 ? -2.926 3.291 -6.808 1.00 96.19 89 GLY A C 1
ATOM 726 O O . GLY A 1 89 ? -2.049 2.705 -7.446 1.00 96.19 89 GLY A O 1
ATOM 727 N N . HIS A 1 90 ? -3.685 2.663 -5.914 1.00 97.50 90 HIS A N 1
ATOM 728 C CA . HIS A 1 90 ? -3.613 1.235 -5.619 1.00 97.50 90 HIS A CA 1
ATOM 729 C C . HIS A 1 90 ? -4.013 0.399 -6.835 1.00 97.50 90 HIS A C 1
ATOM 731 O O . HIS A 1 90 ? -5.073 0.622 -7.428 1.00 97.50 90 HIS A O 1
ATOM 737 N N . ASN A 1 91 ? -3.216 -0.620 -7.166 1.00 95.81 91 ASN A N 1
ATOM 738 C CA . ASN A 1 91 ? -3.503 -1.572 -8.246 1.00 95.81 91 ASN A CA 1
ATOM 739 C C . ASN A 1 91 ? -3.788 -0.908 -9.607 1.00 95.81 91 ASN A C 1
ATOM 741 O O . ASN A 1 91 ? -4.715 -1.306 -10.319 1.00 95.81 91 ASN A O 1
ATOM 745 N N . HIS A 1 92 ? -2.998 0.105 -9.984 1.00 97.12 92 HIS A N 1
ATOM 746 C CA . HIS A 1 92 ? -3.121 0.741 -11.295 1.00 97.12 92 HIS A CA 1
ATOM 747 C C . HIS A 1 92 ? -3.019 -0.313 -12.424 1.00 97.12 92 HIS A C 1
ATOM 749 O O . HIS A 1 92 ? -2.007 -1.020 -12.490 1.00 97.12 92 HIS A O 1
ATOM 755 N N . PRO A 1 93 ? -4.003 -0.420 -13.346 1.00 96.56 93 PRO A N 1
ATOM 756 C CA . PRO A 1 93 ? -4.103 -1.550 -14.276 1.00 96.56 93 PRO A CA 1
ATOM 757 C C . PRO A 1 93 ? -2.843 -1.808 -15.108 1.00 96.56 93 PRO A C 1
ATOM 759 O O . PRO A 1 93 ? -2.424 -2.954 -15.236 1.00 96.56 93 PRO A O 1
ATOM 762 N N . LYS A 1 94 ? -2.191 -0.746 -15.603 1.00 97.56 94 LYS A N 1
ATOM 763 C CA . LYS A 1 94 ? -0.943 -0.872 -16.379 1.00 97.56 94 LYS A CA 1
ATOM 764 C C . LYS A 1 94 ? 0.221 -1.440 -15.559 1.00 97.56 94 LYS A C 1
ATOM 766 O O . LYS A 1 94 ? 1.009 -2.209 -16.090 1.00 97.56 94 LYS A O 1
ATOM 771 N N . LEU A 1 95 ? 0.317 -1.083 -14.275 1.00 96.25 95 LEU A N 1
ATOM 772 C CA . LEU A 1 95 ? 1.386 -1.577 -13.400 1.00 96.25 95 LEU A CA 1
ATOM 773 C C . LEU A 1 95 ? 1.150 -3.044 -13.041 1.00 96.25 95 LEU A C 1
ATOM 775 O O . LEU A 1 95 ? 2.073 -3.849 -13.090 1.00 96.25 95 LEU A O 1
ATOM 779 N N . VAL A 1 96 ? -0.101 -3.403 -12.735 1.00 97.44 96 VAL A N 1
ATOM 780 C CA . VAL A 1 96 ? -0.482 -4.794 -12.451 1.00 97.44 96 VAL A CA 1
ATOM 781 C C . VAL A 1 96 ? -0.238 -5.684 -13.667 1.00 97.44 96 VAL A C 1
ATOM 783 O O . VAL A 1 96 ? 0.252 -6.798 -13.511 1.00 97.44 96 VAL A O 1
ATOM 786 N N . GLN A 1 97 ? -0.560 -5.205 -14.871 1.00 98.19 97 GLN A N 1
ATOM 787 C CA . GLN A 1 97 ? -0.281 -5.935 -16.104 1.00 98.19 97 GLN A CA 1
ATOM 788 C C . GLN A 1 97 ? 1.225 -6.160 -16.300 1.00 98.19 97 GLN A C 1
ATOM 790 O O . GLN A 1 97 ? 1.636 -7.308 -16.437 1.00 98.19 97 GLN A O 1
ATOM 795 N N . ALA A 1 98 ? 2.043 -5.104 -16.226 1.00 96.56 98 ALA A N 1
ATOM 796 C CA . ALA A 1 98 ? 3.495 -5.218 -16.384 1.00 96.56 98 ALA A CA 1
ATOM 797 C C . ALA A 1 98 ? 4.122 -6.171 -15.347 1.00 96.56 98 ALA A C 1
ATOM 799 O O . ALA A 1 98 ? 5.001 -6.969 -15.669 1.00 96.56 98 ALA A O 1
ATOM 800 N N . LEU A 1 99 ? 3.630 -6.139 -14.101 1.00 96.69 99 LEU A N 1
ATOM 801 C CA . LEU A 1 99 ? 4.079 -7.055 -13.054 1.00 96.69 99 LEU A CA 1
ATOM 802 C C . LEU A 1 99 ? 3.714 -8.511 -13.370 1.00 96.69 99 LEU A C 1
ATOM 804 O O . LEU A 1 99 ? 4.547 -9.392 -13.185 1.00 96.69 99 LEU A O 1
ATOM 808 N N . LYS A 1 100 ? 2.496 -8.778 -13.858 1.00 98.06 100 LYS A N 1
ATOM 809 C CA . LYS A 1 100 ? 2.078 -10.133 -14.257 1.00 98.06 100 LYS A CA 1
ATOM 810 C C . LYS A 1 100 ? 2.944 -10.681 -15.386 1.00 98.06 100 LYS A C 1
ATOM 812 O O . LYS A 1 100 ? 3.491 -11.765 -15.242 1.00 98.06 100 LYS A O 1
ATOM 817 N N . GLU A 1 101 ? 3.151 -9.895 -16.438 1.00 97.50 101 GLU A N 1
ATOM 818 C CA . GLU A 1 101 ? 4.014 -10.272 -17.565 1.00 97.50 101 GLU A CA 1
ATOM 819 C C . GLU A 1 101 ? 5.450 -10.569 -17.103 1.00 97.50 101 GLU A C 1
ATOM 821 O O . GLU A 1 101 ? 6.096 -11.506 -17.575 1.00 97.50 101 GLU A O 1
ATOM 826 N N . ARG A 1 102 ? 5.954 -9.808 -16.122 1.00 96.56 102 ARG A N 1
ATOM 827 C CA . ARG A 1 102 ? 7.261 -10.067 -15.514 1.00 96.56 102 ARG A CA 1
ATOM 828 C C . ARG A 1 102 ? 7.284 -11.359 -14.694 1.00 96.56 102 ARG A C 1
ATOM 830 O O . ARG A 1 102 ? 8.262 -12.107 -14.762 1.00 96.56 102 ARG A O 1
ATOM 837 N N . LEU A 1 103 ? 6.231 -11.630 -13.927 1.00 97.44 103 LEU A N 1
ATOM 838 C CA . LEU A 1 103 ? 6.101 -12.850 -13.128 1.00 97.44 103 LEU A CA 1
ATOM 839 C C . LEU A 1 103 ? 5.978 -14.104 -14.002 1.00 97.44 103 LEU A C 1
ATOM 841 O O . LEU A 1 103 ? 6.591 -15.113 -13.664 1.00 97.44 103 LEU A O 1
ATOM 845 N N . ASP A 1 104 ? 5.303 -14.025 -15.152 1.00 97.44 104 ASP A N 1
ATOM 846 C CA . ASP A 1 104 ? 5.205 -15.128 -16.124 1.00 97.44 104 ASP A CA 1
ATOM 847 C C . ASP A 1 104 ? 6.585 -15.553 -16.670 1.00 97.44 104 ASP A C 1
ATOM 849 O O . ASP A 1 104 ? 6.778 -16.688 -17.103 1.00 97.44 104 ASP A O 1
ATOM 853 N N . ARG A 1 105 ? 7.584 -14.663 -16.585 1.00 95.94 105 ARG A N 1
ATOM 854 C CA . ARG A 1 105 ? 8.995 -14.918 -16.926 1.00 95.94 105 ARG A CA 1
ATOM 855 C C . ARG A 1 105 ? 9.859 -15.303 -15.715 1.00 95.94 105 ARG A C 1
ATOM 857 O O . ARG A 1 105 ? 11.088 -15.244 -15.789 1.00 95.94 105 ARG A O 1
ATOM 864 N N . GLY A 1 106 ? 9.248 -15.625 -14.574 1.00 95.31 106 GLY A N 1
ATOM 865 C CA . GLY A 1 106 ? 9.946 -15.954 -13.327 1.00 95.31 106 GLY A CA 1
ATOM 866 C C . GLY A 1 106 ? 10.613 -14.756 -12.641 1.00 95.31 106 GLY A C 1
ATOM 867 O O . GLY A 1 106 ? 11.516 -14.938 -11.831 1.00 95.31 106 GLY A O 1
ATOM 868 N N . GLY A 1 107 ? 10.194 -13.527 -12.956 1.00 93.81 107 GLY A N 1
ATOM 869 C CA . GLY A 1 107 ? 10.872 -12.289 -12.562 1.00 93.81 107 GLY A CA 1
ATOM 870 C C . GLY A 1 107 ? 10.748 -11.851 -11.107 1.00 93.81 107 GLY A C 1
ATOM 871 O O . GLY A 1 107 ? 10.887 -10.658 -10.850 1.00 93.81 107 GLY A O 1
ATOM 872 N N . MET A 1 108 ? 10.488 -12.770 -10.172 1.00 92.06 108 MET A N 1
ATOM 873 C CA . MET A 1 108 ? 10.438 -12.456 -8.740 1.00 92.06 108 MET A CA 1
ATOM 874 C C . MET A 1 108 ? 11.835 -12.136 -8.188 1.00 92.06 108 MET A C 1
ATOM 876 O O . MET A 1 108 ? 12.029 -11.126 -7.521 1.00 92.06 108 MET A O 1
ATOM 880 N N . THR A 1 109 ? 12.811 -13.003 -8.460 1.00 91.19 109 THR A N 1
ATOM 881 C CA . THR A 1 109 ? 14.230 -12.792 -8.155 1.00 91.19 109 THR A CA 1
ATOM 882 C C . THR A 1 109 ? 15.066 -13.740 -9.005 1.00 91.19 109 THR A C 1
ATOM 884 O O . THR A 1 109 ? 14.698 -14.901 -9.180 1.00 91.19 109 THR A O 1
ATOM 887 N N . TYR A 1 110 ? 16.185 -13.251 -9.532 1.00 92.75 110 TYR A N 1
ATOM 888 C CA . TYR A 1 110 ? 17.117 -14.061 -10.320 1.00 92.75 110 TYR A CA 1
ATOM 889 C C . TYR A 1 110 ? 18.445 -14.316 -9.598 1.00 92.75 110 TYR A C 1
ATOM 891 O O . TYR A 1 110 ? 19.242 -15.120 -10.068 1.00 92.75 110 TYR A O 1
ATOM 899 N N . GLY A 1 111 ? 18.723 -13.613 -8.490 1.00 93.75 111 GLY A N 1
ATOM 900 C CA . GLY A 1 111 ? 20.068 -13.573 -7.894 1.00 93.75 111 GLY A CA 1
ATOM 901 C C . GLY A 1 111 ? 21.137 -12.941 -8.802 1.00 93.75 111 GLY A C 1
ATOM 902 O O . GLY A 1 111 ? 22.320 -12.993 -8.482 1.00 93.75 111 GLY A O 1
ATOM 903 N N . ALA A 1 112 ? 20.718 -12.357 -9.926 1.00 92.75 112 ALA A N 1
ATOM 904 C CA . ALA A 1 112 ? 21.526 -11.688 -10.935 1.00 92.75 112 ALA A CA 1
ATOM 905 C C . ALA A 1 112 ? 20.721 -10.523 -11.531 1.00 92.75 112 ALA A C 1
ATOM 907 O O . ALA A 1 112 ? 19.488 -10.491 -11.416 1.00 92.75 112 ALA A O 1
ATOM 908 N N . ASP A 1 113 ? 21.412 -9.585 -12.178 1.00 92.12 113 ASP A N 1
ATOM 909 C CA . ASP A 1 113 ? 20.762 -8.432 -12.794 1.00 92.12 113 ASP A CA 1
ATOM 910 C C . ASP A 1 113 ? 19.895 -8.850 -13.990 1.00 92.12 113 ASP A C 1
ATOM 912 O O . ASP A 1 113 ? 20.343 -9.606 -14.860 1.00 92.12 113 ASP A O 1
ATOM 916 N N . PRO A 1 114 ? 18.647 -8.359 -14.075 1.00 93.38 114 PRO A N 1
ATOM 917 C CA . PRO A 1 114 ? 17.841 -8.549 -15.265 1.00 93.38 114 PRO A CA 1
ATOM 918 C C . PRO A 1 114 ? 18.454 -7.896 -16.500 1.00 93.38 114 PRO A C 1
ATOM 920 O O . PRO A 1 114 ? 18.893 -6.749 -16.448 1.00 93.38 114 PRO A O 1
ATOM 923 N N . ALA A 1 115 ? 18.380 -8.585 -17.640 1.00 94.50 115 ALA A N 1
ATOM 924 C CA . ALA A 1 115 ? 18.915 -8.077 -18.903 1.00 94.50 115 ALA A CA 1
ATOM 925 C C . ALA A 1 115 ? 18.257 -6.764 -19.369 1.00 94.50 115 ALA A C 1
ATOM 927 O O . ALA A 1 115 ? 18.881 -6.021 -20.111 1.00 94.50 115 ALA A O 1
ATOM 928 N N . ASP A 1 116 ? 17.030 -6.478 -18.927 1.00 94.56 116 ASP A N 1
ATOM 929 C CA . ASP A 1 116 ? 16.243 -5.279 -19.244 1.00 94.56 116 ASP A CA 1
ATOM 930 C C . ASP A 1 116 ? 16.306 -4.193 -18.150 1.00 94.56 116 ASP A C 1
ATOM 932 O O . ASP A 1 116 ? 15.661 -3.153 -18.261 1.00 94.56 116 ASP A O 1
ATOM 936 N N . ALA A 1 117 ? 17.095 -4.385 -17.083 1.00 92.69 117 ALA A N 1
ATOM 937 C CA . ALA A 1 117 ? 17.164 -3.423 -15.977 1.00 92.69 117 ALA A CA 1
ATOM 938 C C . ALA A 1 117 ? 17.711 -2.045 -16.399 1.00 92.69 117 ALA A C 1
ATOM 940 O O . ALA A 1 117 ? 17.399 -1.034 -15.764 1.00 92.69 117 ALA A O 1
ATOM 941 N N . TYR A 1 118 ? 18.506 -1.994 -17.473 1.00 96.19 118 TYR A N 1
ATOM 942 C CA . TYR A 1 118 ? 19.083 -0.752 -17.988 1.00 96.19 118 TYR A CA 1
ATOM 943 C C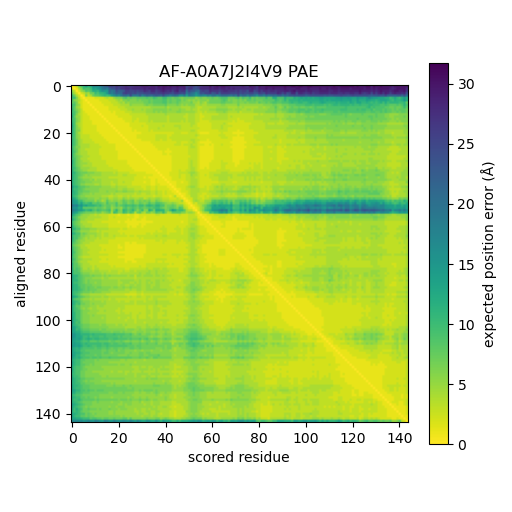 . TYR A 1 118 ? 18.025 0.210 -18.548 1.00 96.19 118 TYR A C 1
ATOM 945 O O . TYR A 1 118 ? 18.252 1.415 -18.515 1.00 96.19 118 TYR A O 1
ATOM 953 N N . GLU A 1 119 ? 16.868 -0.282 -19.008 1.00 97.19 119 GLU A N 1
ATOM 954 C CA . GLU A 1 119 ? 15.817 0.564 -19.596 1.00 97.19 119 GLU A CA 1
ATOM 955 C C . GLU A 1 119 ? 15.274 1.567 -18.566 1.00 97.19 119 GLU A C 1
ATOM 957 O O . GLU A 1 119 ? 15.093 2.751 -18.849 1.00 97.19 119 GLU A O 1
ATOM 962 N N . VAL A 1 120 ? 15.093 1.120 -17.319 1.00 95.88 120 VAL A N 1
ATOM 963 C CA . VAL A 1 120 ? 14.677 2.001 -16.217 1.00 95.88 120 VAL A CA 1
ATOM 964 C C . VAL A 1 120 ? 15.784 2.998 -15.872 1.00 95.88 120 VAL A C 1
ATOM 966 O O . VAL A 1 120 ? 15.498 4.167 -15.605 1.00 95.88 120 VAL A O 1
ATOM 969 N N . ALA A 1 121 ? 17.047 2.562 -15.887 1.00 97.31 121 ALA A N 1
ATOM 970 C CA . ALA A 1 121 ? 18.183 3.439 -15.622 1.00 97.31 121 ALA A CA 1
ATOM 971 C C . ALA A 1 121 ? 18.300 4.552 -16.679 1.00 97.31 121 ALA A C 1
ATOM 973 O O . ALA A 1 121 ? 18.505 5.711 -16.318 1.00 97.31 121 ALA A O 1
ATOM 974 N N . GLU A 1 122 ? 18.101 4.221 -17.956 1.00 98.00 122 GLU A N 1
ATOM 975 C CA . GLU A 1 122 ? 18.096 5.175 -19.067 1.00 98.00 122 GLU A CA 1
ATOM 976 C C . GLU A 1 122 ? 16.976 6.214 -18.917 1.00 98.00 122 GLU A C 1
ATOM 978 O O . GLU A 1 122 ? 17.234 7.420 -18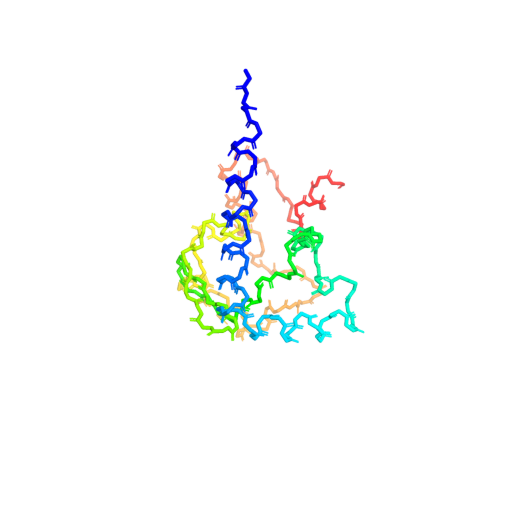.981 1.00 98.00 122 GLU A O 1
ATOM 983 N N . GLU A 1 123 ? 15.745 5.777 -18.633 1.00 98.12 123 GLU A N 1
ATOM 984 C CA . GLU A 1 123 ? 14.609 6.686 -18.441 1.00 98.12 123 GLU A CA 1
ATOM 985 C C . GLU A 1 123 ? 14.804 7.626 -17.243 1.00 98.12 123 GLU A C 1
ATOM 987 O O . GLU A 1 123 ? 14.483 8.816 -17.322 1.00 98.12 123 GLU A O 1
ATOM 992 N N . LEU A 1 124 ? 15.379 7.136 -16.141 1.00 97.75 124 LEU A N 1
ATOM 993 C CA . LEU A 1 124 ? 15.697 7.964 -14.975 1.00 97.75 124 LEU A CA 1
ATOM 994 C C . LEU A 1 124 ? 16.813 8.972 -15.277 1.00 97.75 124 LEU A C 1
ATOM 996 O O . LEU A 1 124 ? 16.641 10.164 -15.004 1.00 97.75 124 LEU A O 1
ATOM 1000 N N . ALA A 1 125 ? 17.924 8.518 -15.864 1.00 98.25 125 ALA A N 1
ATOM 1001 C CA . ALA A 1 125 ? 19.052 9.370 -16.237 1.00 98.25 125 ALA A CA 1
ATOM 1002 C C . ALA A 1 125 ? 18.599 10.500 -17.172 1.00 98.25 125 ALA A C 1
ATOM 1004 O O . ALA A 1 125 ? 18.854 11.678 -16.913 1.00 98.25 125 ALA A O 1
ATOM 1005 N N . LYS A 1 126 ? 17.803 10.165 -18.193 1.00 98.44 126 LYS A N 1
ATOM 1006 C CA . LYS A 1 126 ? 17.205 11.128 -19.122 1.00 98.44 126 LYS A CA 1
ATOM 1007 C C . LYS A 1 126 ? 16.247 12.097 -18.430 1.00 98.44 126 L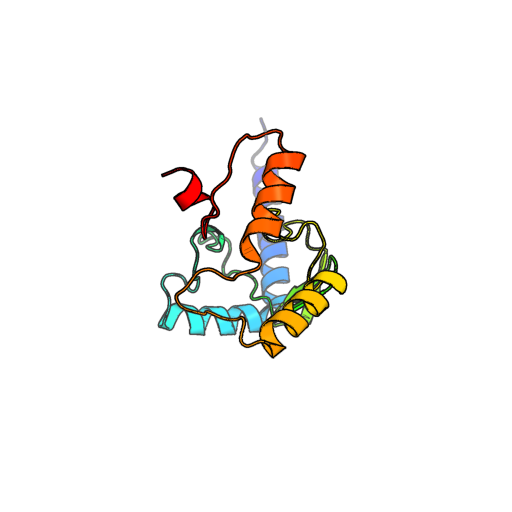YS A C 1
ATOM 1009 O O . LYS A 1 126 ? 16.347 13.308 -18.635 1.00 98.44 126 LYS A O 1
ATOM 1014 N N . ARG A 1 127 ? 15.311 11.593 -17.616 1.00 98.31 127 ARG A N 1
ATOM 1015 C CA . ARG A 1 127 ? 14.281 12.414 -16.954 1.00 98.31 127 ARG A CA 1
ATOM 1016 C C . ARG A 1 127 ? 14.883 13.435 -15.995 1.00 98.31 127 ARG A C 1
ATOM 1018 O O . ARG A 1 127 ? 14.404 14.568 -15.943 1.00 98.31 127 ARG A O 1
ATOM 1025 N N . PHE A 1 128 ? 15.911 13.036 -15.253 1.00 98.25 128 PHE A N 1
ATOM 1026 C CA . PHE A 1 128 ? 16.550 13.871 -14.236 1.00 98.25 128 PHE A CA 1
ATOM 1027 C C . PHE A 1 128 ? 17.848 14.538 -14.705 1.00 98.25 128 PHE A C 1
ATOM 1029 O O . PHE A 1 128 ? 18.422 15.312 -13.945 1.00 98.25 128 PHE A O 1
ATOM 1036 N N . ARG A 1 129 ? 18.264 14.315 -15.961 1.00 98.25 129 ARG A N 1
ATOM 1037 C CA . ARG A 1 129 ? 19.485 14.874 -16.571 1.00 98.25 129 ARG A CA 1
ATOM 1038 C C . ARG A 1 129 ? 20.748 14.509 -15.782 1.00 98.25 129 ARG A C 1
ATOM 1040 O O . ARG A 1 129 ? 21.533 15.380 -15.417 1.00 98.25 129 ARG A O 1
ATOM 1047 N N . LEU A 1 130 ? 20.903 13.219 -15.506 1.00 98.12 130 LEU A N 1
ATOM 1048 C CA . LEU A 1 130 ? 22.053 12.635 -14.814 1.00 98.12 130 LEU A CA 1
ATOM 1049 C C . LEU A 1 130 ? 22.880 11.812 -15.807 1.00 98.12 130 LEU A C 1
ATOM 1051 O O . LEU A 1 130 ? 22.307 11.191 -16.698 1.00 98.12 130 LEU A O 1
ATOM 1055 N N . ASP A 1 131 ? 24.202 11.766 -15.629 1.00 98.12 131 ASP A N 1
ATOM 1056 C CA . ASP A 1 131 ? 25.081 10.970 -16.502 1.00 98.12 131 ASP A CA 1
ATOM 1057 C C . ASP A 1 131 ? 24.875 9.461 -16.298 1.00 98.12 131 ASP A C 1
ATOM 1059 O O . ASP A 1 131 ? 24.875 8.685 -17.250 1.00 98.12 131 ASP A O 1
ATOM 1063 N N . MET A 1 132 ? 24.695 9.039 -15.043 1.00 97.69 132 MET A N 1
ATOM 1064 C CA . MET A 1 132 ? 24.481 7.646 -14.651 1.00 97.69 132 MET A CA 1
ATOM 1065 C C . MET A 1 132 ? 23.603 7.568 -13.403 1.00 97.69 132 MET A C 1
ATOM 1067 O O . MET A 1 132 ? 23.578 8.484 -12.579 1.00 97.69 132 MET A O 1
ATOM 1071 N N . VAL A 1 133 ? 22.917 6.437 -13.237 1.00 97.38 133 VAL A N 1
ATOM 1072 C CA . VAL A 1 133 ? 22.127 6.114 -12.043 1.00 97.38 133 VAL A CA 1
ATOM 1073 C C . VAL A 1 133 ? 22.379 4.670 -11.618 1.00 97.38 133 VAL A C 1
ATOM 1075 O O . VAL A 1 133 ? 22.726 3.819 -12.435 1.00 97.38 133 VAL A O 1
ATOM 1078 N N . ARG A 1 134 ? 22.173 4.381 -10.333 1.00 95.25 134 ARG A N 1
ATOM 1079 C CA . ARG A 1 134 ? 22.192 3.023 -9.779 1.00 95.25 134 ARG A CA 1
ATOM 1080 C C . ARG A 1 134 ? 20.964 2.833 -8.902 1.00 95.25 134 ARG A C 1
ATOM 1082 O O . ARG A 1 134 ? 20.701 3.668 -8.041 1.00 95.25 134 ARG A O 1
ATOM 1089 N N . MET A 1 135 ? 20.232 1.742 -9.110 1.00 93.25 135 MET A N 1
ATOM 1090 C CA . MET A 1 135 ? 19.054 1.427 -8.300 1.00 93.25 135 MET A CA 1
ATOM 1091 C C . MET A 1 135 ? 19.460 0.851 -6.939 1.00 93.25 135 MET A C 1
ATOM 1093 O O . MET A 1 135 ? 20.474 0.165 -6.825 1.00 93.25 135 MET A O 1
ATOM 1097 N N . GLN A 1 136 ? 18.662 1.150 -5.917 1.00 94.31 136 GLN A N 1
ATOM 1098 C CA . GLN A 1 136 ? 18.735 0.572 -4.573 1.00 94.31 136 GLN A CA 1
ATOM 1099 C C . GLN A 1 136 ? 17.351 0.045 -4.194 1.00 94.31 136 GLN A C 1
ATOM 1101 O O . GLN A 1 136 ? 16.355 0.421 -4.819 1.00 94.31 136 GLN A O 1
ATOM 1106 N N . LEU A 1 137 ? 17.275 -0.819 -3.183 1.00 91.81 137 LEU A N 1
ATOM 1107 C CA . LEU A 1 137 ? 16.001 -1.397 -2.757 1.00 91.81 137 LEU A CA 1
ATOM 1108 C C . LEU A 1 137 ? 15.151 -0.379 -1.983 1.00 91.81 137 LEU A C 1
ATOM 1110 O O . LEU A 1 137 ? 13.924 -0.384 -2.084 1.00 91.81 137 LEU A O 1
ATOM 1114 N N . THR A 1 138 ? 15.793 0.514 -1.231 1.00 94.62 138 THR A N 1
ATOM 1115 C CA . THR A 1 138 ? 15.119 1.516 -0.403 1.00 94.62 138 THR A CA 1
ATOM 1116 C C . THR A 1 138 ? 15.725 2.910 -0.553 1.00 94.62 138 THR A C 1
ATOM 1118 O O . THR A 1 138 ? 16.886 3.081 -0.920 1.00 94.62 138 THR A O 1
ATOM 1121 N N . GLY A 1 139 ? 14.934 3.936 -0.220 1.00 93.69 139 GLY A N 1
ATOM 1122 C CA . GLY A 1 139 ? 15.416 5.319 -0.191 1.00 93.69 139 GLY A CA 1
ATOM 1123 C C . GLY A 1 139 ? 16.523 5.544 0.841 1.00 93.69 139 GLY A C 1
ATOM 1124 O O . GLY A 1 139 ? 17.435 6.320 0.581 1.00 93.69 139 GLY A O 1
ATOM 1125 N N . SER A 1 140 ? 16.491 4.829 1.972 1.00 94.31 140 SER A N 1
ATOM 1126 C CA . SER A 1 140 ? 17.562 4.900 2.967 1.00 94.31 140 SER A CA 1
ATOM 1127 C C . SER A 1 140 ? 18.891 4.431 2.372 1.00 94.31 140 SER A C 1
ATOM 1129 O O . SER A 1 140 ? 19.854 5.186 2.412 1.00 94.31 140 SER A O 1
ATOM 1131 N N . GLU A 1 141 ? 18.946 3.250 1.749 1.00 96.56 141 GLU A N 1
ATOM 1132 C CA . GLU A 1 141 ? 20.172 2.736 1.103 1.00 96.56 141 GLU A CA 1
ATOM 1133 C C . GLU A 1 141 ? 20.702 3.647 -0.008 1.00 96.56 141 GLU A C 1
ATOM 1135 O O . GLU A 1 141 ? 21.894 3.649 -0.281 1.00 96.56 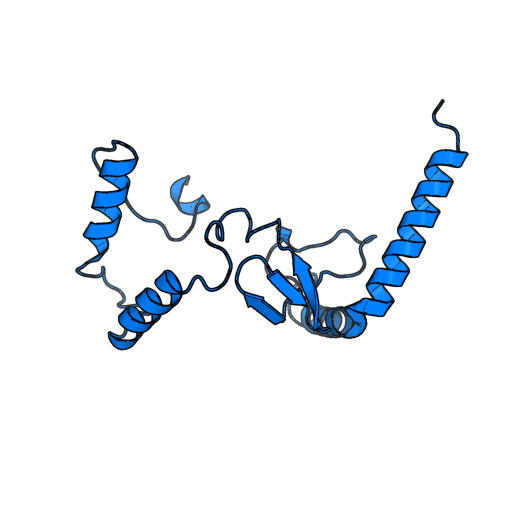141 GLU A O 1
ATOM 1140 N N . ALA A 1 142 ? 19.842 4.439 -0.652 1.00 96.31 142 ALA A N 1
ATOM 1141 C CA . ALA A 1 142 ? 20.288 5.413 -1.644 1.00 96.31 142 ALA A CA 1
ATOM 1142 C C . ALA A 1 142 ? 21.035 6.611 -1.026 1.00 96.31 142 ALA A C 1
ATOM 1144 O O . ALA A 1 142 ? 21.770 7.296 -1.734 1.00 96.31 142 ALA A O 1
ATOM 1145 N N . THR A 1 143 ? 20.833 6.880 0.267 1.00 96.06 143 THR A N 1
ATOM 1146 C CA . THR A 1 143 ? 21.443 8.012 0.988 1.00 96.06 143 THR A CA 1
ATOM 1147 C C . THR A 1 143 ? 22.623 7.632 1.884 1.00 96.06 143 THR A C 1
ATOM 1149 O O . THR A 1 143 ? 23.294 8.539 2.377 1.00 96.06 143 THR A O 1
ATOM 1152 N N . TRP A 1 144 ? 22.860 6.334 2.104 1.00 80.94 144 TRP A N 1
ATOM 1153 C CA . TRP A 1 144 ? 23.916 5.799 2.973 1.00 80.94 144 TRP A CA 1
ATOM 1154 C C . TRP A 1 144 ? 25.078 5.191 2.185 1.00 80.94 144 TRP A C 1
ATOM 1156 O O . TRP A 1 144 ? 24.854 4.693 1.059 1.00 80.94 144 TRP A O 1
#